Protein AF-A0A9P6N547-F1 (afdb_monomer_lite)

Sequence (82 aa):
WPTFEGEEEYNHLEFIPWVNRISEKMGMPDEMITSKMLLVYKGVVKDWLEELMEDTPHLTWNNIKESMHERFGTDAWKDTIG

Secondary structure (DSSP, 8-state):
---B-S-STTHHHHHHHHHHHHHHHHT--HHHHHHHHHHHB-HHHHHHHHHHHHHSTT--HHHHHHHHHHHH--HHHHTT--

Foldseek 3Di:
DAADALPDPCSCVVVVVVLVVCCVVVVDFFVRSLVVNCVRYDDPLNVVSVVVCVVDPPDGPVNSVVVCCVVSNDPVNVVVVD

Structure (mmCIF, N/CA/C/O backbone):
data_AF-A0A9P6N547-F1
#
_entry.id   AF-A0A9P6N547-F1
#
loop_
_atom_site.group_PDB
_atom_site.id
_atom_site.type_symbol
_atom_site.label_atom_id
_atom_site.label_alt_id
_atom_site.label_comp_id
_atom_site.label_asym_id
_atom_site.label_entity_id
_atom_site.label_seq_id
_atom_site.pdbx_PDB_ins_code
_atom_site.Cartn_x
_atom_site.Cartn_y
_atom_site.Cartn_z
_atom_site.occupancy
_atom_site.B_iso_or_equiv
_atom_site.auth_seq_id
_atom_site.auth_comp_id
_atom_site.auth_asym_id
_atom_site.auth_atom_id
_atom_site.pdbx_PDB_model_num
ATOM 1 N N . TRP A 1 1 ? -3.951 9.987 -7.529 1.00 61.72 1 TRP A N 1
ATOM 2 C CA . TRP A 1 1 ? -3.239 8.810 -7.023 1.00 61.72 1 TRP A CA 1
ATOM 3 C C . TRP A 1 1 ? -2.569 8.163 -8.219 1.00 61.72 1 TRP A C 1
ATOM 5 O O . TRP A 1 1 ? -3.286 7.910 -9.182 1.00 61.72 1 TRP A O 1
ATOM 15 N N . PRO A 1 2 ? -1.236 8.015 -8.224 1.00 65.62 2 PRO A N 1
ATOM 16 C CA . PRO A 1 2 ? -0.533 7.208 -9.223 1.00 65.62 2 PRO A CA 1
ATOM 17 C C . PRO A 1 2 ? -0.956 5.745 -9.059 1.00 65.62 2 PRO A C 1
ATOM 19 O O . PRO A 1 2 ? -1.219 5.341 -7.937 1.00 65.62 2 PRO A O 1
ATOM 22 N N . THR A 1 3 ? -1.069 4.960 -10.126 1.00 65.31 3 THR A N 1
ATOM 23 C CA . THR A 1 3 ? -1.372 3.520 -10.016 1.00 65.31 3 THR A CA 1
ATOM 24 C C . THR A 1 3 ? -0.118 2.733 -9.656 1.00 65.31 3 THR A C 1
ATOM 26 O O . THR A 1 3 ? 0.960 3.060 -10.145 1.00 65.31 3 THR A O 1
ATOM 29 N N . PHE A 1 4 ? -0.255 1.692 -8.832 1.00 67.81 4 PHE A N 1
ATOM 30 C CA . PHE A 1 4 ? 0.856 0.817 -8.455 1.00 67.81 4 PHE A CA 1
ATOM 31 C C . PHE A 1 4 ? 0.499 -0.637 -8.773 1.00 67.81 4 PHE A C 1
ATOM 33 O O . PHE A 1 4 ? -0.471 -1.179 -8.244 1.00 67.81 4 PHE A O 1
ATOM 40 N N . GLU A 1 5 ? 1.269 -1.237 -9.679 1.00 65.94 5 GLU A N 1
ATOM 41 C CA . GLU A 1 5 ? 1.031 -2.595 -10.196 1.00 65.94 5 GLU A CA 1
ATOM 42 C C . GLU A 1 5 ? 2.106 -3.589 -9.716 1.00 65.94 5 GLU A C 1
ATOM 44 O O . GLU A 1 5 ? 1.943 -4.790 -9.870 1.00 65.94 5 GLU A O 1
ATOM 49 N N . GLY A 1 6 ? 3.182 -3.107 -9.074 1.00 61.59 6 GLY A N 1
ATOM 50 C CA . GLY A 1 6 ? 4.243 -3.948 -8.502 1.00 61.59 6 GLY A CA 1
ATOM 51 C C . GLY A 1 6 ? 5.201 -4.593 -9.514 1.00 61.59 6 GLY A C 1
ATOM 52 O O . GLY A 1 6 ? 6.111 -5.298 -9.097 1.00 61.59 6 GLY A O 1
ATOM 53 N N . GLU A 1 7 ? 5.022 -4.350 -10.816 1.00 61.03 7 GLU A N 1
ATOM 54 C CA . GLU A 1 7 ? 5.792 -5.012 -11.885 1.00 61.03 7 GLU A CA 1
ATOM 55 C C . GLU A 1 7 ? 7.040 -4.239 -12.344 1.00 61.03 7 GLU A C 1
ATOM 57 O O . GLU A 1 7 ? 7.978 -4.842 -12.859 1.00 61.03 7 GLU A O 1
ATOM 62 N N . GLU A 1 8 ? 7.091 -2.920 -12.136 1.00 59.31 8 GLU A N 1
ATOM 63 C CA . GLU A 1 8 ? 8.244 -2.098 -12.522 1.00 59.31 8 GLU A CA 1
ATOM 64 C C . GLU A 1 8 ? 9.024 -1.606 -11.299 1.00 59.31 8 GLU A C 1
ATOM 66 O O . GLU A 1 8 ? 8.457 -1.085 -10.332 1.00 59.31 8 GLU A O 1
ATOM 71 N N . GLU A 1 9 ? 10.350 -1.731 -11.392 1.00 55.22 9 GLU A N 1
ATOM 72 C CA . GLU A 1 9 ? 11.355 -1.582 -10.329 1.00 55.22 9 GLU A CA 1
ATOM 73 C C . GLU A 1 9 ? 11.363 -0.205 -9.631 1.00 55.22 9 GLU A C 1
ATOM 75 O O . GLU A 1 9 ? 12.006 -0.042 -8.598 1.00 55.22 9 GLU A O 1
ATOM 80 N N . TYR A 1 10 ? 10.614 0.778 -10.145 1.00 58.94 10 TYR A N 1
ATOM 81 C CA . TYR A 1 10 ? 10.651 2.173 -9.692 1.00 58.94 10 TYR A CA 1
ATOM 82 C C . TYR A 1 10 ? 9.291 2.785 -9.326 1.00 58.94 10 TYR A C 1
ATOM 84 O O . TYR A 1 10 ? 9.254 3.885 -8.774 1.00 58.94 10 TYR A O 1
ATOM 92 N N . ASN A 1 11 ? 8.167 2.090 -9.544 1.00 64.38 11 ASN A N 1
ATOM 93 C CA . ASN A 1 11 ? 6.836 2.680 -9.320 1.00 64.38 11 ASN A CA 1
ATOM 94 C C . ASN A 1 11 ? 6.573 3.053 -7.847 1.00 64.38 11 ASN A C 1
ATOM 96 O O . ASN A 1 11 ? 5.800 3.966 -7.562 1.00 64.38 11 ASN A O 1
ATOM 100 N N . HIS A 1 12 ? 7.246 2.402 -6.896 1.00 65.62 12 HIS A N 1
ATOM 101 C CA . HIS A 1 12 ? 7.112 2.699 -5.467 1.00 65.62 12 HIS A CA 1
ATOM 102 C C . HIS A 1 12 ? 7.831 3.998 -5.046 1.00 65.62 12 HIS A C 1
ATOM 104 O O . HIS A 1 12 ? 7.359 4.674 -4.127 1.00 65.62 12 HIS A O 1
ATOM 110 N N . LEU A 1 13 ? 8.924 4.375 -5.731 1.00 67.62 13 LEU A N 1
ATOM 111 C CA . LEU A 1 13 ? 9.733 5.563 -5.413 1.00 67.62 13 LEU A CA 1
ATOM 112 C C . LEU A 1 13 ? 8.987 6.869 -5.685 1.00 67.62 13 LEU A C 1
ATOM 114 O O . LEU A 1 13 ? 9.232 7.868 -5.018 1.00 67.62 13 LEU A O 1
ATOM 118 N N . GLU A 1 14 ? 8.060 6.868 -6.638 1.00 71.94 14 GLU A N 1
ATOM 119 C CA . GLU A 1 14 ? 7.182 8.013 -6.883 1.00 71.94 14 GLU A CA 1
ATOM 120 C C . GLU A 1 14 ? 5.870 7.899 -6.106 1.00 71.94 14 GLU A C 1
ATOM 122 O O . GLU A 1 14 ? 5.344 8.900 -5.606 1.00 71.94 14 GLU A O 1
ATOM 127 N N . PHE A 1 15 ? 5.354 6.676 -5.957 1.00 77.56 15 PHE A N 1
ATOM 128 C CA . PHE A 1 15 ? 4.072 6.432 -5.315 1.00 77.56 15 PHE A CA 1
ATOM 129 C C . PHE A 1 15 ? 4.084 6.815 -3.831 1.00 77.56 15 PHE A C 1
ATOM 131 O O . PHE A 1 15 ? 3.306 7.675 -3.419 1.00 77.56 15 PHE A O 1
ATOM 138 N N . ILE A 1 16 ? 4.990 6.255 -3.025 1.00 81.81 16 ILE A N 1
ATOM 139 C CA . ILE A 1 16 ? 4.987 6.450 -1.564 1.00 81.81 16 ILE A CA 1
ATOM 140 C C . ILE A 1 16 ? 5.183 7.920 -1.164 1.00 81.81 16 ILE A C 1
ATOM 142 O O . ILE A 1 16 ? 4.396 8.416 -0.348 1.00 81.81 16 ILE A O 1
ATOM 146 N N . PRO A 1 17 ? 6.149 8.668 -1.736 1.00 82.88 17 PRO A N 1
ATOM 147 C CA . PRO A 1 17 ? 6.302 10.084 -1.413 1.00 82.88 17 PRO A CA 1
ATOM 148 C C . PRO A 1 17 ? 5.081 10.918 -1.802 1.00 82.88 17 PRO A C 1
ATOM 150 O O . PRO A 1 17 ? 4.735 11.867 -1.092 1.00 82.88 17 PRO A O 1
ATOM 153 N N . TRP A 1 18 ? 4.398 10.567 -2.897 1.00 83.56 18 TRP A N 1
ATOM 154 C CA . TRP A 1 18 ? 3.161 11.234 -3.296 1.00 83.56 18 TRP A CA 1
ATOM 155 C C . TRP A 1 18 ? 2.049 11.011 -2.264 1.00 83.56 18 TRP A C 1
ATOM 157 O O . TRP A 1 18 ? 1.386 11.973 -1.864 1.00 83.56 18 TRP A O 1
ATOM 167 N N . VAL A 1 19 ? 1.878 9.770 -1.791 1.00 84.06 19 VAL A N 1
ATOM 168 C CA . VAL A 1 19 ? 0.888 9.423 -0.759 1.00 84.06 19 VAL A CA 1
ATOM 169 C C . VAL A 1 19 ? 1.174 10.156 0.545 1.00 84.06 19 VAL A C 1
ATOM 171 O O . VAL A 1 19 ? 0.273 10.806 1.075 1.00 84.06 19 VAL A O 1
ATOM 174 N N . ASN A 1 20 ? 2.421 10.112 1.028 1.00 85.19 20 ASN A N 1
ATOM 175 C CA . ASN A 1 20 ? 2.828 10.795 2.260 1.00 85.19 20 ASN A CA 1
ATOM 176 C C . ASN A 1 20 ? 2.525 12.298 2.173 1.00 85.19 20 ASN A C 1
ATOM 178 O O . ASN A 1 20 ? 1.843 12.847 3.035 1.00 85.19 20 ASN A O 1
ATOM 182 N N . ARG A 1 21 ? 2.934 12.950 1.075 1.00 85.31 21 ARG A N 1
ATOM 183 C CA . ARG A 1 21 ? 2.730 14.391 0.876 1.00 85.31 21 ARG A CA 1
ATOM 184 C C . ARG A 1 21 ? 1.252 14.781 0.859 1.00 85.31 21 ARG A C 1
ATOM 186 O O . ARG A 1 21 ? 0.887 15.825 1.396 1.00 85.31 21 ARG A O 1
ATOM 193 N N . ILE A 1 22 ? 0.402 13.996 0.197 1.00 82.38 22 ILE A N 1
ATOM 194 C CA . ILE A 1 22 ? -1.036 14.285 0.129 1.00 82.38 22 ILE A CA 1
ATOM 195 C C . ILE A 1 22 ? -1.713 14.010 1.469 1.00 82.38 22 ILE A C 1
ATOM 197 O O . ILE A 1 22 ? -2.535 14.822 1.886 1.00 82.38 22 ILE A O 1
ATOM 201 N N . SER A 1 23 ? -1.343 12.921 2.145 1.00 83.75 23 SER A N 1
ATOM 202 C CA . SER A 1 23 ? -1.854 12.591 3.475 1.00 83.75 23 SER A CA 1
ATOM 203 C C . SER A 1 23 ? -1.576 13.716 4.473 1.00 83.75 23 SER A C 1
ATOM 205 O O . SER A 1 23 ? -2.514 14.264 5.052 1.00 83.75 23 SER A O 1
ATOM 207 N N . GLU A 1 24 ? -0.315 14.148 4.576 1.00 85.25 24 GLU A N 1
ATOM 208 C CA . GLU A 1 24 ? 0.109 15.226 5.477 1.00 85.25 24 GLU A CA 1
ATOM 209 C C . GLU A 1 24 ? -0.566 16.558 5.141 1.00 85.25 24 GLU A C 1
ATOM 211 O O . GLU A 1 24 ? -1.052 17.261 6.025 1.00 85.25 24 GLU A O 1
ATOM 216 N N . LYS A 1 25 ? -0.638 16.910 3.852 1.00 85.06 25 LYS A N 1
ATOM 217 C CA . LYS A 1 25 ? -1.209 18.191 3.418 1.00 85.06 25 LYS A CA 1
ATOM 218 C C . LYS A 1 25 ? -2.722 18.274 3.627 1.00 85.06 25 LYS A C 1
ATOM 220 O O . LYS A 1 25 ? -3.244 19.369 3.819 1.00 85.06 25 LYS A O 1
ATOM 225 N N . MET A 1 26 ? -3.421 17.146 3.532 1.00 84.06 26 MET A N 1
ATOM 226 C CA . MET A 1 26 ? -4.884 17.087 3.570 1.00 84.06 26 MET A CA 1
ATOM 227 C C . MET A 1 26 ? -5.426 16.562 4.907 1.00 84.06 26 MET A C 1
ATOM 229 O O . MET A 1 26 ? -6.643 16.528 5.074 1.00 84.06 26 MET A O 1
ATOM 233 N N . GLY A 1 27 ? -4.557 16.152 5.839 1.00 84.94 27 GLY A N 1
ATOM 234 C CA . GLY A 1 27 ? -4.951 15.553 7.116 1.00 84.94 27 GLY A CA 1
ATOM 235 C C . GLY A 1 27 ? -5.774 14.278 6.931 1.00 84.94 27 GLY A C 1
ATOM 236 O O . GLY A 1 27 ? -6.785 14.097 7.607 1.00 84.94 27 GLY A O 1
ATOM 237 N N . MET A 1 28 ? -5.407 13.440 5.956 1.00 85.81 28 MET A N 1
ATOM 238 C CA . MET A 1 28 ? -6.201 12.253 5.634 1.00 85.81 28 MET A CA 1
ATOM 239 C C . MET A 1 28 ? -6.049 11.191 6.730 1.00 85.81 28 MET A C 1
ATOM 241 O O . MET A 1 28 ? -4.918 10.820 7.039 1.00 85.81 28 MET A O 1
ATOM 245 N N . PRO A 1 29 ? -7.156 10.671 7.290 1.00 87.00 29 PRO A N 1
ATOM 246 C CA . PRO A 1 29 ? -7.088 9.580 8.251 1.00 87.00 29 PRO A CA 1
ATOM 247 C C . PRO A 1 29 ? -6.677 8.275 7.560 1.00 87.00 29 PRO A C 1
ATOM 249 O O . PRO A 1 29 ? -6.951 8.078 6.369 1.00 87.00 29 PRO A O 1
ATOM 252 N N . ASP A 1 30 ? -6.058 7.371 8.319 1.00 84.69 30 ASP A N 1
ATOM 253 C CA . ASP A 1 30 ? -5.555 6.095 7.804 1.00 84.69 30 ASP A CA 1
ATOM 254 C C . ASP A 1 30 ? -6.648 5.274 7.114 1.00 84.69 30 ASP A C 1
ATOM 256 O O . ASP A 1 30 ? -6.400 4.756 6.027 1.00 84.69 30 ASP A O 1
ATOM 260 N N . GLU A 1 31 ? -7.878 5.238 7.645 1.00 84.12 31 GLU A N 1
ATOM 261 C CA . GLU A 1 31 ? -8.974 4.478 7.023 1.00 84.12 31 GLU A CA 1
ATOM 262 C C . GLU A 1 31 ? -9.317 4.990 5.616 1.00 84.12 31 GLU A C 1
ATOM 264 O O . GLU A 1 31 ? -9.720 4.231 4.731 1.00 84.12 31 GLU A O 1
ATOM 269 N N . MET A 1 32 ? -9.145 6.293 5.383 1.00 85.44 32 MET A N 1
ATOM 270 C CA . MET A 1 32 ? -9.371 6.900 4.074 1.00 85.44 32 MET A CA 1
ATOM 271 C C . MET A 1 32 ? -8.221 6.602 3.110 1.00 85.44 32 MET A C 1
ATOM 273 O O . MET A 1 32 ? -8.452 6.480 1.906 1.00 85.44 32 M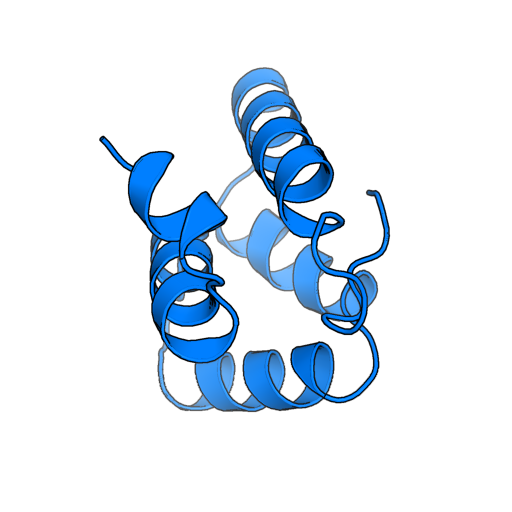ET A O 1
ATOM 277 N N . ILE A 1 33 ? -6.990 6.499 3.613 1.00 85.56 33 ILE A N 1
ATOM 278 C CA . ILE A 1 33 ? -5.821 6.127 2.812 1.00 85.56 33 ILE A CA 1
ATOM 279 C C . ILE A 1 33 ? -5.936 4.661 2.402 1.00 85.56 33 ILE A C 1
ATOM 281 O O . ILE A 1 33 ? -5.891 4.370 1.208 1.00 85.56 33 ILE A O 1
ATOM 285 N N . THR A 1 34 ? -6.166 3.758 3.357 1.00 83.69 34 THR A N 1
ATOM 286 C CA . THR A 1 34 ? -6.284 2.312 3.120 1.00 83.69 34 THR A CA 1
ATOM 287 C C . THR A 1 34 ? -7.433 1.982 2.168 1.00 83.69 34 THR A C 1
ATOM 289 O O . THR A 1 34 ? -7.223 1.282 1.179 1.00 83.69 34 THR A O 1
ATOM 292 N N . SER A 1 35 ? -8.604 2.603 2.344 1.00 83.25 35 SER A N 1
ATOM 293 C CA . SER A 1 35 ? -9.732 2.451 1.409 1.00 83.25 35 SER A CA 1
ATOM 294 C C . SER A 1 35 ? -9.396 2.910 -0.017 1.00 83.25 35 SER A C 1
ATOM 296 O O . SER A 1 35 ? -9.894 2.347 -0.990 1.00 83.25 35 SER A O 1
ATOM 298 N N . LYS A 1 36 ? -8.552 3.939 -0.175 1.00 83.75 36 LYS A N 1
ATOM 299 C CA . LYS A 1 36 ? -8.115 4.402 -1.501 1.00 83.75 36 LYS A CA 1
ATOM 300 C C . LYS A 1 36 ? -7.077 3.488 -2.133 1.00 83.75 36 LYS A C 1
ATOM 302 O O . LYS A 1 36 ? -7.055 3.412 -3.358 1.00 83.75 36 LYS A O 1
ATOM 307 N N . MET A 1 37 ? -6.264 2.784 -1.349 1.00 82.81 37 MET A N 1
ATOM 308 C CA . MET A 1 37 ? -5.292 1.826 -1.888 1.00 82.81 37 MET A CA 1
ATOM 309 C C . MET A 1 37 ? -5.973 0.702 -2.665 1.00 82.81 37 MET A C 1
ATOM 311 O O . MET A 1 37 ? -5.520 0.371 -3.756 1.00 82.81 37 MET A O 1
ATOM 315 N N . LEU A 1 38 ? -7.129 0.220 -2.195 1.00 79.25 38 LEU A N 1
ATOM 316 C CA . LEU A 1 38 ? -7.945 -0.780 -2.902 1.00 79.25 38 LEU A CA 1
ATOM 317 C C . LEU A 1 38 ? -8.386 -0.343 -4.310 1.00 79.25 38 LEU A C 1
ATOM 319 O O . LEU A 1 38 ? -8.650 -1.183 -5.168 1.00 79.25 38 LEU A O 1
ATOM 323 N N . LEU A 1 39 ? -8.480 0.968 -4.557 1.00 80.88 39 LEU A N 1
ATOM 324 C CA . LEU A 1 39 ? -8.861 1.530 -5.859 1.00 80.88 39 LEU A CA 1
ATOM 325 C C . LEU A 1 39 ? -7.661 1.775 -6.780 1.00 80.88 39 LEU A C 1
ATOM 327 O O . LEU A 1 39 ? -7.835 2.009 -7.976 1.00 80.88 39 LEU A O 1
AT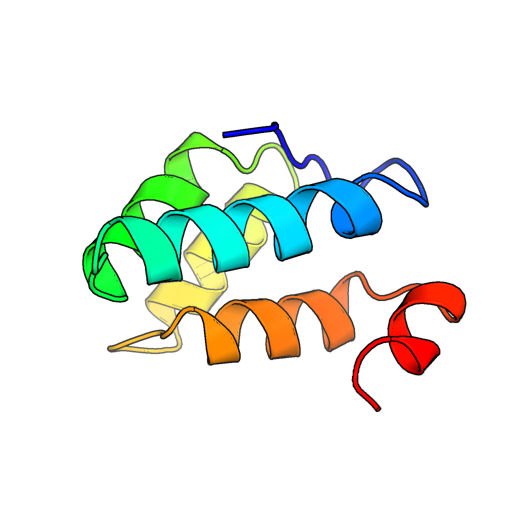OM 331 N N . VAL A 1 40 ? -6.461 1.816 -6.211 1.00 79.25 40 VAL A N 1
ATOM 332 C CA . VAL A 1 40 ? -5.244 2.291 -6.872 1.00 79.25 40 VAL A CA 1
ATOM 333 C C . VAL A 1 40 ? -4.289 1.141 -7.176 1.00 79.25 40 VAL A C 1
ATOM 335 O O . VAL A 1 40 ? -3.575 1.191 -8.182 1.00 79.25 40 VAL A O 1
ATOM 338 N N . TYR A 1 41 ? -4.293 0.110 -6.334 1.00 80.06 41 TYR A N 1
ATOM 339 C CA . TYR A 1 41 ? -3.566 -1.129 -6.570 1.00 80.06 41 TYR A CA 1
ATOM 340 C C . TYR A 1 41 ? -4.310 -1.992 -7.573 1.00 80.06 41 TYR A C 1
ATOM 342 O O . TYR A 1 41 ? -5.542 -2.021 -7.609 1.00 80.06 41 TYR A O 1
ATOM 350 N N . LYS A 1 42 ? -3.548 -2.694 -8.408 1.00 78.38 42 LYS A N 1
ATOM 351 C CA . LYS A 1 42 ? -4.081 -3.638 -9.390 1.00 78.38 42 LYS A CA 1
ATOM 352 C C . LYS A 1 42 ? -3.290 -4.938 -9.368 1.00 78.38 42 LYS A C 1
ATOM 354 O O . LYS A 1 42 ? -2.184 -4.989 -8.832 1.00 78.38 42 LYS A O 1
ATOM 359 N N . GLY A 1 43 ? -3.874 -5.969 -9.979 1.00 80.62 43 GLY A N 1
ATOM 360 C CA . GLY A 1 43 ? -3.257 -7.286 -10.105 1.00 80.62 43 GLY A CA 1
ATOM 361 C C . GLY A 1 43 ? -2.847 -7.853 -8.748 1.00 80.62 43 GLY A C 1
ATOM 362 O O . GLY A 1 43 ? -3.554 -7.678 -7.757 1.00 80.62 43 GLY A O 1
ATOM 363 N N . VAL A 1 44 ? -1.662 -8.460 -8.702 1.00 79.25 44 VAL A N 1
ATOM 364 C CA . VAL A 1 44 ? -1.144 -9.185 -7.530 1.00 79.25 44 VAL A CA 1
ATOM 365 C C . VAL A 1 44 ? -1.050 -8.311 -6.272 1.00 79.25 44 VAL A C 1
ATOM 367 O O . VAL A 1 44 ? -1.221 -8.811 -5.163 1.00 79.25 44 VAL A O 1
ATOM 370 N N . VAL A 1 45 ? -0.815 -7.001 -6.412 1.00 80.12 45 VAL A N 1
ATOM 371 C CA . VAL A 1 45 ? -0.736 -6.096 -5.252 1.00 80.12 45 VAL A CA 1
ATOM 372 C C . VAL A 1 45 ? -2.119 -5.813 -4.661 1.00 80.12 45 VAL A C 1
ATOM 374 O O . VAL A 1 45 ? -2.246 -5.643 -3.449 1.00 80.12 45 VAL A O 1
ATOM 377 N N . LYS A 1 46 ? -3.165 -5.772 -5.496 1.00 84.12 46 LYS A N 1
ATOM 378 C CA . LYS A 1 46 ? -4.540 -5.586 -5.019 1.00 84.12 46 LYS A CA 1
ATOM 379 C C . LYS A 1 46 ? -4.998 -6.800 -4.220 1.00 84.12 46 LYS A C 1
ATOM 381 O O . LYS A 1 46 ? -5.470 -6.625 -3.103 1.00 84.12 46 LYS A O 1
ATOM 386 N N . ASP A 1 47 ? -4.790 -7.991 -4.776 1.00 85.44 47 ASP A N 1
ATOM 387 C CA . ASP A 1 47 ? -5.176 -9.253 -4.141 1.00 85.44 47 ASP A CA 1
ATOM 388 C C . ASP A 1 47 ? -4.460 -9.414 -2.788 1.00 85.44 47 ASP A C 1
ATOM 390 O O . ASP A 1 47 ? -5.085 -9.703 -1.773 1.00 85.44 47 ASP A O 1
ATOM 394 N N . TRP A 1 48 ? -3.161 -9.097 -2.736 1.00 88.31 48 TRP A N 1
ATOM 395 C CA . TRP A 1 48 ? -2.400 -9.092 -1.484 1.00 88.31 48 TRP A CA 1
ATOM 396 C C . TRP A 1 48 ? -2.921 -8.087 -0.445 1.00 88.31 48 TRP A C 1
ATOM 398 O O . TRP A 1 48 ? -2.945 -8.390 0.747 1.00 88.31 48 TRP A O 1
ATOM 408 N N . LEU A 1 49 ? -3.294 -6.873 -0.861 1.00 85.94 49 LEU A N 1
ATOM 409 C CA . LEU A 1 49 ? -3.802 -5.873 0.077 1.00 85.94 49 LEU A CA 1
ATOM 410 C C . LEU A 1 49 ? -5.154 -6.300 0.661 1.00 85.94 49 LEU A C 1
ATOM 412 O O . LEU A 1 49 ? -5.403 -6.047 1.838 1.00 85.94 49 LEU A O 1
ATOM 416 N N . GLU A 1 50 ? -6.010 -6.936 -0.140 1.00 88.06 50 GLU A N 1
ATOM 417 C CA . GLU A 1 50 ? -7.279 -7.493 0.336 1.00 88.06 50 GLU A CA 1
ATOM 418 C C . GLU A 1 50 ? -7.035 -8.572 1.404 1.00 88.06 50 GLU A C 1
ATOM 420 O O . GLU A 1 50 ? -7.608 -8.471 2.487 1.00 88.06 50 GLU A O 1
ATOM 425 N N . GLU A 1 51 ? -6.100 -9.503 1.173 1.00 89.62 51 GLU A N 1
ATOM 426 C CA . GLU A 1 51 ? -5.673 -10.496 2.178 1.00 89.62 51 GLU A CA 1
ATOM 427 C C . GLU A 1 51 ? -5.139 -9.829 3.461 1.00 89.62 51 GLU A C 1
ATOM 429 O O . GLU A 1 51 ? -5.559 -10.156 4.571 1.00 89.62 51 GLU A O 1
ATOM 434 N N . LEU A 1 52 ? -4.251 -8.835 3.329 1.00 87.50 52 LEU A N 1
ATOM 435 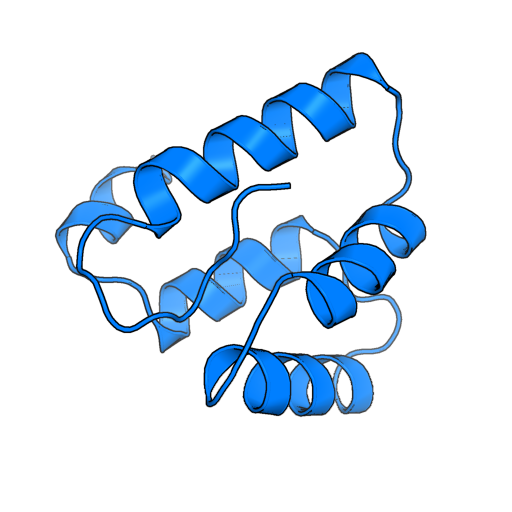C CA . LEU A 1 52 ? -3.665 -8.135 4.477 1.00 87.50 52 LEU A CA 1
ATOM 436 C C . LEU A 1 52 ? -4.725 -7.415 5.327 1.00 87.50 52 LEU A C 1
ATOM 438 O O . LEU A 1 52 ? -4.602 -7.351 6.552 1.00 87.50 52 LEU A O 1
ATOM 442 N N . MET A 1 53 ? -5.756 -6.857 4.687 1.00 87.00 53 MET A N 1
ATOM 443 C CA . MET A 1 53 ? -6.860 -6.181 5.370 1.00 87.00 53 MET A CA 1
ATOM 444 C C . MET A 1 53 ? -7.794 -7.153 6.098 1.00 87.00 53 MET A C 1
ATOM 446 O O . MET A 1 53 ? -8.347 -6.777 7.132 1.00 87.00 53 MET A O 1
ATOM 450 N N . GLU A 1 54 ? -7.973 -8.373 5.588 1.00 88.25 54 GLU A N 1
ATOM 451 C CA . GLU A 1 54 ? -8.731 -9.420 6.283 1.00 88.25 54 GLU A CA 1
ATOM 452 C C . GLU A 1 54 ? -8.001 -9.897 7.545 1.00 88.25 54 GLU A C 1
ATOM 454 O O . GLU A 1 54 ? -8.623 -10.044 8.601 1.00 88.25 54 GLU A O 1
ATOM 459 N N . ASP A 1 55 ? -6.680 -10.063 7.461 1.00 87.38 55 ASP A N 1
ATOM 460 C CA . ASP A 1 55 ? -5.859 -10.567 8.566 1.00 87.38 55 ASP A CA 1
ATOM 461 C C . ASP A 1 55 ? -5.551 -9.504 9.634 1.00 87.38 55 ASP A C 1
ATOM 463 O O . ASP A 1 55 ? -5.330 -9.831 10.805 1.00 87.38 55 ASP A O 1
ATOM 467 N N . THR A 1 56 ? -5.533 -8.221 9.253 1.00 84.44 56 THR A N 1
ATOM 468 C CA . THR A 1 56 ? -5.096 -7.119 10.124 1.00 84.44 56 THR A CA 1
ATOM 469 C C . THR A 1 56 ? -6.186 -6.054 10.287 1.00 84.44 56 THR A C 1
ATOM 471 O O . THR A 1 56 ? -6.242 -5.083 9.522 1.00 84.44 56 THR A O 1
ATOM 474 N N . PRO A 1 57 ? -7.046 -6.161 11.317 1.00 79.31 57 PRO A N 1
ATOM 475 C CA . PRO A 1 57 ? -8.000 -5.104 11.630 1.00 79.31 57 PRO A CA 1
ATOM 476 C C . PRO A 1 57 ? -7.271 -3.805 12.012 1.00 79.31 57 PRO A C 1
ATOM 478 O O . PRO A 1 57 ? -6.253 -3.828 12.699 1.00 79.31 57 PRO A O 1
ATOM 481 N N . HIS A 1 58 ? -7.824 -2.661 11.596 1.00 82.81 58 HIS A N 1
ATOM 482 C CA . HIS A 1 58 ? -7.243 -1.320 11.804 1.00 82.81 58 HIS A CA 1
ATOM 483 C C . HIS A 1 58 ? -5.884 -1.088 11.126 1.00 82.81 58 HIS A C 1
ATOM 485 O O . HIS A 1 58 ? -5.046 -0.346 11.636 1.00 82.81 58 HIS A O 1
ATOM 491 N N . LEU A 1 59 ? -5.683 -1.697 9.957 1.00 86.25 59 LEU A N 1
ATOM 492 C CA . LEU A 1 59 ? -4.498 -1.494 9.134 1.00 86.25 59 LEU A CA 1
ATOM 493 C C . LEU A 1 59 ? -4.235 0.004 8.875 1.00 86.25 59 LEU A C 1
ATOM 495 O O . LEU A 1 59 ? -5.095 0.716 8.352 1.00 86.25 59 LEU A O 1
ATOM 499 N N . THR A 1 60 ? -3.039 0.473 9.235 1.00 89.12 60 THR A N 1
ATOM 500 C CA . THR A 1 60 ? -2.605 1.865 9.023 1.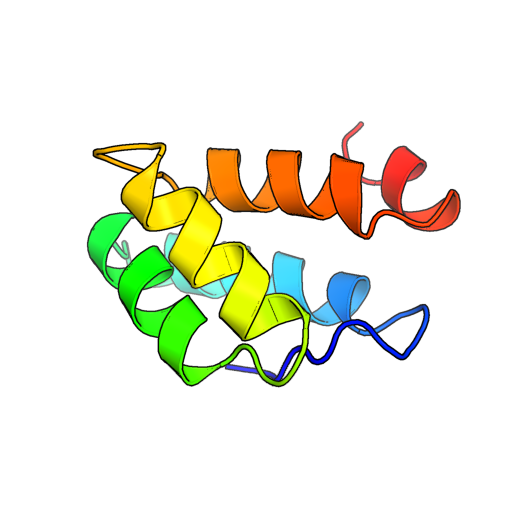00 89.12 60 THR A CA 1
ATOM 501 C C . THR A 1 60 ? -1.788 2.007 7.743 1.00 89.12 60 THR A C 1
ATOM 503 O O . THR A 1 60 ? -1.253 1.026 7.216 1.00 89.12 60 THR A O 1
ATOM 506 N N . TRP A 1 61 ? -1.608 3.238 7.254 1.00 87.88 61 TRP A N 1
ATOM 507 C CA . TRP A 1 61 ? -0.721 3.477 6.115 1.00 87.88 61 TRP A CA 1
ATOM 508 C C . TRP A 1 61 ? 0.731 3.062 6.398 1.00 87.88 61 TRP A C 1
ATOM 510 O O . TRP A 1 61 ? 1.425 2.585 5.499 1.00 87.88 61 TRP A O 1
ATOM 520 N N . ASN A 1 62 ? 1.201 3.197 7.641 1.00 86.19 62 ASN A N 1
ATOM 521 C CA . ASN A 1 62 ? 2.534 2.722 8.010 1.00 86.19 62 ASN A CA 1
ATOM 522 C C . ASN A 1 62 ? 2.653 1.201 7.909 1.00 86.19 62 ASN A C 1
ATOM 524 O O . ASN A 1 62 ? 3.611 0.735 7.299 1.00 86.19 62 ASN A O 1
ATOM 528 N N . ASN A 1 63 ? 1.663 0.447 8.400 1.00 87.50 63 ASN A N 1
ATOM 529 C CA . ASN A 1 63 ? 1.680 -1.012 8.272 1.00 87.50 63 ASN A CA 1
ATOM 530 C C . ASN A 1 63 ? 1.688 -1.443 6.804 1.00 87.50 63 ASN A C 1
ATOM 532 O O . ASN A 1 63 ? 2.459 -2.316 6.430 1.00 87.50 63 ASN A O 1
ATOM 536 N N . ILE A 1 64 ? 0.900 -0.780 5.948 1.00 86.19 64 ILE A N 1
ATOM 537 C CA . ILE A 1 64 ? 0.908 -1.0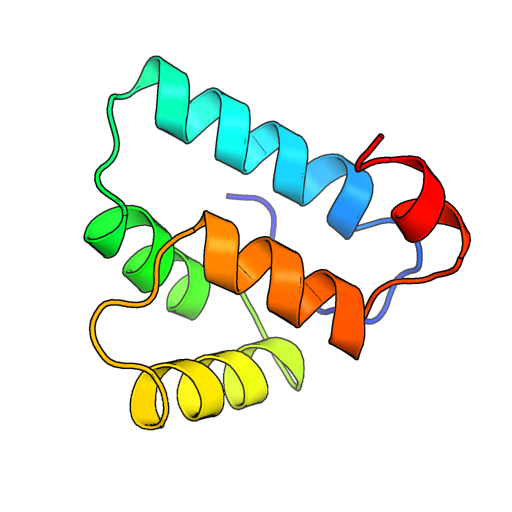75 4.508 1.00 86.19 64 ILE A CA 1
ATOM 538 C C . ILE A 1 64 ? 2.296 -0.842 3.910 1.00 86.19 64 ILE A C 1
ATOM 540 O O . ILE A 1 64 ? 2.768 -1.686 3.157 1.00 86.19 64 ILE A O 1
ATOM 544 N N . LYS A 1 65 ? 2.966 0.272 4.231 1.00 86.25 65 LYS A N 1
ATOM 545 C CA . LYS A 1 65 ? 4.317 0.546 3.713 1.00 86.25 65 LYS A CA 1
ATOM 546 C C . LYS A 1 65 ? 5.327 -0.508 4.158 1.00 86.25 65 LYS A C 1
ATOM 548 O O . LYS A 1 65 ? 6.094 -0.970 3.321 1.00 86.25 65 LYS A O 1
ATOM 553 N N . GLU A 1 66 ? 5.318 -0.877 5.437 1.00 85.38 66 GLU A N 1
ATOM 554 C CA . GLU A 1 66 ? 6.208 -1.904 5.992 1.00 85.38 66 GLU A CA 1
ATOM 555 C C . GLU A 1 66 ? 5.957 -3.262 5.325 1.00 85.38 66 GLU A C 1
ATOM 557 O O . GLU A 1 66 ? 6.879 -3.872 4.794 1.00 85.38 66 GLU A O 1
ATOM 562 N N . SER A 1 67 ? 4.701 -3.701 5.234 1.00 85.19 67 SER A N 1
ATOM 563 C CA . SER A 1 67 ? 4.377 -4.994 4.626 1.00 85.19 67 SER A CA 1
ATOM 564 C C . SER A 1 67 ? 4.580 -5.009 3.105 1.00 85.19 67 SER A C 1
ATOM 566 O O . SER A 1 67 ? 4.982 -6.030 2.546 1.00 85.19 67 SER A O 1
ATOM 568 N N . MET A 1 68 ? 4.353 -3.888 2.408 1.00 80.62 68 MET A N 1
ATOM 569 C CA . MET A 1 68 ? 4.711 -3.785 0.989 1.00 80.62 68 MET A CA 1
ATOM 570 C C . MET A 1 68 ? 6.221 -3.850 0.794 1.00 80.62 68 MET A C 1
ATOM 572 O O . ME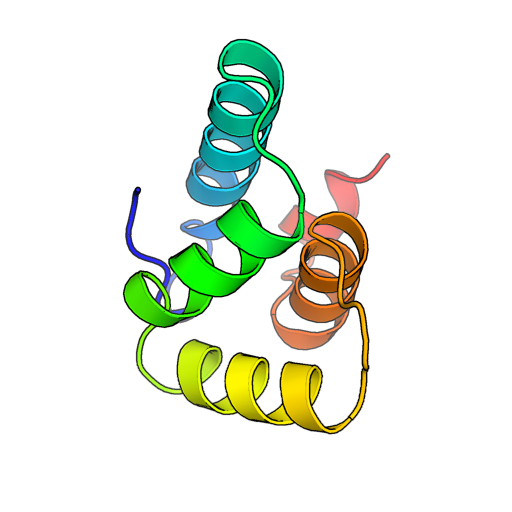T A 1 68 ? 6.678 -4.422 -0.188 1.00 80.62 68 MET A O 1
ATOM 576 N N . HIS A 1 69 ? 6.991 -3.243 1.694 1.00 76.75 69 HIS A N 1
ATOM 577 C CA . HIS A 1 69 ? 8.445 -3.266 1.646 1.00 76.75 69 HIS A CA 1
ATOM 578 C C . HIS A 1 69 ? 8.992 -4.678 1.858 1.00 76.75 69 HIS A C 1
ATOM 580 O O . HIS A 1 69 ? 9.834 -5.132 1.091 1.00 76.75 69 HIS A O 1
ATOM 586 N N . GLU A 1 70 ? 8.450 -5.427 2.814 1.00 79.75 70 GLU A N 1
ATOM 587 C CA . GLU A 1 70 ? 8.833 -6.826 3.023 1.00 79.75 70 GLU A CA 1
ATOM 588 C C . GLU A 1 70 ? 8.508 -7.713 1.814 1.00 79.75 70 GLU A C 1
ATOM 590 O O . GLU A 1 70 ? 9.278 -8.615 1.479 1.00 79.75 70 GLU A O 1
ATOM 595 N N . ARG A 1 71 ? 7.371 -7.466 1.152 1.00 78.19 71 ARG A N 1
ATOM 596 C CA . ARG A 1 71 ? 6.850 -8.349 0.100 1.00 78.19 71 ARG A CA 1
ATOM 597 C C . ARG A 1 71 ? 7.274 -7.971 -1.319 1.00 78.19 71 ARG A C 1
ATOM 599 O O . ARG A 1 71 ? 7.475 -8.856 -2.145 1.00 78.19 71 ARG A O 1
ATOM 606 N N . PHE A 1 72 ? 7.388 -6.679 -1.604 1.00 74.88 72 PHE A N 1
ATOM 607 C CA . PHE A 1 72 ? 7.678 -6.116 -2.929 1.00 74.88 72 PHE A CA 1
ATOM 608 C C . PHE A 1 72 ? 8.913 -5.203 -2.931 1.00 74.88 72 PHE A C 1
ATOM 610 O O . PHE A 1 72 ? 9.247 -4.620 -3.962 1.00 74.88 72 PHE A O 1
ATOM 617 N N . GLY A 1 73 ? 9.592 -5.052 -1.790 1.00 66.31 73 GLY A N 1
ATOM 618 C CA . GLY A 1 73 ? 10.814 -4.266 -1.677 1.00 66.31 73 GLY A CA 1
ATOM 619 C C . GLY A 1 73 ? 11.956 -4.860 -2.485 1.00 66.31 73 GLY A C 1
ATOM 620 O O . GLY A 1 73 ? 12.440 -5.955 -2.197 1.00 66.31 73 GLY A O 1
ATOM 621 N N . THR A 1 74 ? 12.439 -4.101 -3.464 1.00 66.31 74 THR A N 1
ATOM 622 C CA . THR A 1 74 ? 13.752 -4.334 -4.071 1.00 66.31 74 THR A CA 1
ATOM 623 C C . THR A 1 74 ? 14.848 -3.823 -3.132 1.00 66.31 74 THR A C 1
ATOM 625 O O . THR A 1 74 ? 14.585 -3.028 -2.225 1.00 66.31 74 THR A O 1
ATOM 628 N N . ASP A 1 75 ? 16.098 -4.252 -3.327 1.00 60.12 75 ASP A N 1
ATOM 629 C CA . ASP A 1 75 ? 17.204 -3.812 -2.462 1.00 60.12 75 ASP A CA 1
ATOM 630 C C . ASP A 1 75 ? 17.393 -2.280 -2.478 1.00 60.12 75 ASP A C 1
ATOM 632 O O . ASP A 1 75 ? 17.718 -1.697 -1.450 1.00 60.12 75 ASP A O 1
ATOM 636 N N . ALA A 1 76 ? 17.053 -1.602 -3.582 1.00 54.50 76 ALA A N 1
ATOM 637 C CA . ALA A 1 76 ? 17.062 -0.138 -3.680 1.00 54.50 76 ALA A CA 1
ATOM 638 C C . ALA A 1 76 ? 16.032 0.564 -2.764 1.00 54.50 76 ALA A C 1
ATOM 640 O O . ALA A 1 76 ? 16.239 1.705 -2.347 1.00 54.50 76 ALA A O 1
ATOM 641 N N . TRP A 1 77 ? 14.926 -0.103 -2.423 1.00 60.25 77 TRP A N 1
ATOM 642 C CA . TRP A 1 77 ? 13.897 0.430 -1.523 1.00 60.25 77 TRP A CA 1
ATOM 643 C C . TRP A 1 77 ? 14.255 0.219 -0.039 1.00 60.25 77 TRP A C 1
ATOM 645 O O . TRP A 1 77 ? 13.879 1.000 0.834 1.00 60.25 77 TRP A O 1
ATOM 655 N N . LYS A 1 78 ? 15.040 -0.816 0.281 1.00 57.53 78 LYS A N 1
ATOM 656 C CA . LYS A 1 78 ? 15.557 -1.065 1.644 1.00 57.53 78 LYS A CA 1
ATOM 657 C C . LYS A 1 78 ? 16.422 0.072 2.175 1.00 57.53 78 LYS A C 1
ATOM 659 O O . LYS A 1 78 ? 16.368 0.341 3.370 1.00 57.53 78 LYS A O 1
ATOM 664 N N . ASP A 1 79 ? 17.071 0.817 1.290 1.00 56.38 79 ASP A N 1
ATOM 665 C CA . ASP A 1 79 ? 17.901 1.964 1.661 1.00 56.38 79 ASP A CA 1
ATOM 666 C C . ASP A 1 79 ? 17.116 3.281 1.863 1.00 56.38 79 ASP A C 1
ATOM 668 O O . ASP A 1 79 ? 17.701 4.276 2.286 1.00 56.38 79 ASP A O 1
ATOM 672 N N . THR A 1 80 ? 15.803 3.334 1.582 1.00 54.72 80 THR A N 1
ATOM 673 C CA . THR A 1 80 ? 14.998 4.579 1.669 1.00 54.72 80 THR A CA 1
ATOM 674 C C . THR A 1 80 ? 14.163 4.728 2.947 1.00 54.72 80 THR A C 1
ATOM 676 O O . THR A 1 80 ? 13.565 5.785 3.147 1.00 54.72 80 THR A O 1
ATOM 679 N N . ILE A 1 81 ? 14.131 3.718 3.824 1.00 50.91 81 ILE A N 1
ATOM 680 C CA . ILE A 1 81 ? 13.501 3.787 5.162 1.00 50.91 81 ILE A CA 1
ATOM 681 C C . ILE A 1 81 ? 14.590 3.866 6.253 1.00 50.91 81 ILE A C 1
ATOM 683 O O . ILE A 1 81 ? 14.569 3.127 7.235 1.00 50.91 81 ILE A O 1
ATOM 687 N N . GLY A 1 82 ? 15.576 4.745 6.041 1.00 45.06 82 GLY A N 1
ATOM 688 C CA . GLY A 1 82 ? 16.618 5.113 7.008 1.00 45.06 82 GLY A CA 1
ATOM 689 C C . GLY A 1 82 ? 16.428 6.525 7.538 1.00 45.06 82 GLY A C 1
ATOM 690 O O . GLY A 1 82 ? 16.156 7.423 6.708 1.00 45.06 82 GLY A O 1
#

Radius of gyration: 12.05 Å; chains: 1; bounding box: 28×29×24 Å

pLDDT: mean 77.1, std 11.21, range [45.06, 89.62]

Organism: NCBI:txid708437